Protein AF-A0A3N5JYS3-F1 (afdb_monomer)

Radius of gyration: 12.05 Å; Cα contacts (8 Å, |Δi|>4): 43; chains: 1; bounding box: 29×17×33 Å

Solvent-accessible surface area (backbone atoms only — not comparable to full-atom values): 3790 Å² total; per-residue (Å²): 100,76,55,28,39,72,67,33,62,67,53,35,49,55,54,46,60,76,45,44,72,56,48,34,52,52,35,20,65,74,67,74,36,68,84,59,12,63,59,54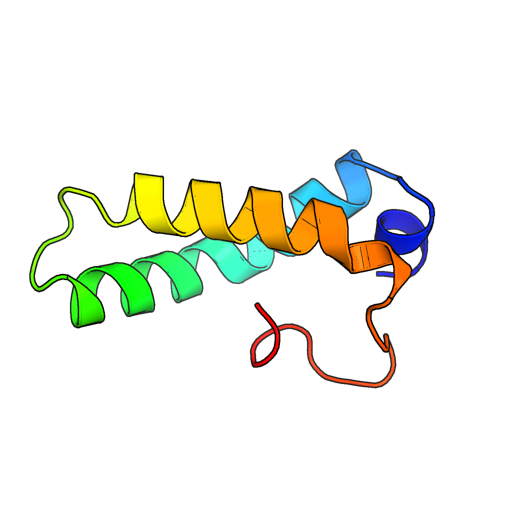,43,50,54,49,52,55,53,46,60,78,47,35,71,75,54,63,83,91,52,75,60,75,90,78,103

Foldseek 3Di:
DVCLLVVNPVVLVVVLVVCVVVQLVVLCVVVVHSVCSNVVSVVVSVVCSVCVNVDDPVDDVNVVD

Sequence (65 aa):
MRRAQGGDAEAYGELVARHRAVALRVATVVLGSPDGADDVVQHATERAWKSMDTFDTTRPFRPWF

Secondary structure (DSSP, 8-state):
-HHHHTT-HHHHHHHHHHHHHHHHHHHHHHHSSSTTHHHHHHHHHHHHHHHGGG--TTS-STTT-

pLDDT: mean 91.82, std 3.57, range [81.62, 96.56]

Nearest PDB structures (foldseek):
  5wuq-assembly1_A  TM=9.120E-01  e=2.720E-02  Bacillus subtilis subsp. subtilis str. 168
  5wur-assembly1_A  TM=9.059E-01  e=5.292E-02  Bacillus subtilis subsp. subtilis str. 168
  8z6g-assembly1_B  TM=9.028E-01  e=2.551E-01  Pseudomonas aeruginosa
  6kop-assembly1_F  TM=8.052E-01  e=1.230E+00  Mycobacterium tuberculosis H37Rv
  1h3l-asse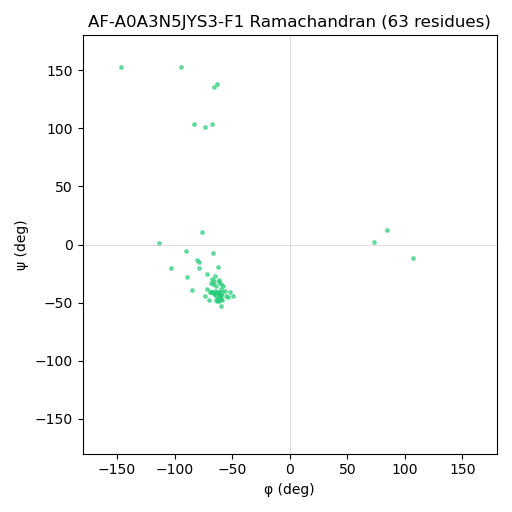mbly1_A  TM=8.429E-01  e=3.239E+00  Streptomyces coelicolor A3(2)

Mean predicted aligned error: 2.93 Å

Structure (mmCIF, N/CA/C/O backbone):
data_AF-A0A3N5JYS3-F1
#
_entry.id   AF-A0A3N5JYS3-F1
#
loop_
_atom_site.group_PDB
_atom_site.id
_atom_site.type_symbol
_atom_site.label_atom_id
_atom_site.label_alt_id
_atom_site.label_comp_id
_atom_site.label_asym_id
_atom_site.label_entity_id
_atom_site.label_seq_id
_atom_site.pdbx_PDB_ins_code
_atom_site.Cartn_x
_atom_site.Cartn_y
_atom_site.Cartn_z
_atom_site.occupancy
_atom_site.B_iso_or_equiv
_atom_site.auth_seq_id
_atom_site.auth_comp_id
_atom_site.auth_asym_id
_atom_site.auth_atom_id
_atom_site.pdbx_PDB_model_num
ATOM 1 N N . MET A 1 1 ? -5.845 -7.421 9.847 1.00 81.62 1 MET A N 1
ATOM 2 C CA . MET A 1 1 ? -6.650 -6.276 9.366 1.00 81.62 1 MET A CA 1
ATOM 3 C C . MET A 1 1 ? -7.214 -5.446 10.507 1.00 81.62 1 MET A C 1
ATOM 5 O O . MET A 1 1 ? -6.700 -4.361 10.677 1.00 81.62 1 MET A O 1
ATOM 9 N N . ARG A 1 2 ? -8.154 -5.930 11.339 1.00 85.44 2 ARG A N 1
ATOM 10 C CA . ARG A 1 2 ? -8.714 -5.125 12.456 1.00 85.44 2 ARG A CA 1
ATOM 11 C C . ARG A 1 2 ? -7.666 -4.487 13.384 1.00 85.44 2 ARG A C 1
ATOM 13 O O . ARG A 1 2 ? -7.809 -3.328 13.732 1.00 85.44 2 ARG A O 1
ATOM 20 N N . ARG A 1 3 ? -6.590 -5.209 13.727 1.00 88.06 3 ARG A N 1
ATOM 21 C CA . ARG A 1 3 ? -5.460 -4.644 14.494 1.00 88.06 3 ARG A CA 1
ATOM 22 C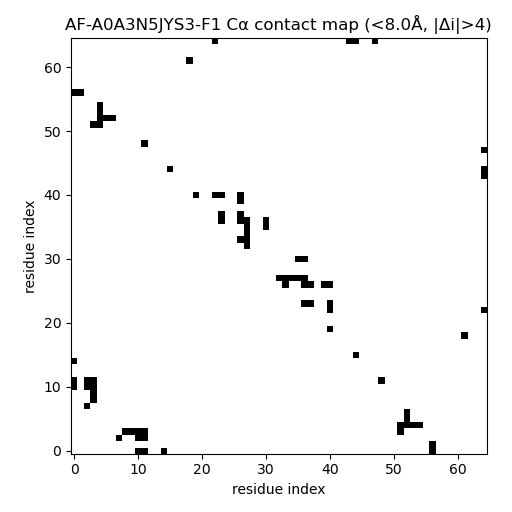 C . ARG A 1 3 ? -4.771 -3.492 13.754 1.00 88.06 3 ARG A C 1
ATOM 24 O O . ARG A 1 3 ? -4.635 -2.416 14.313 1.00 88.06 3 ARG A O 1
ATOM 31 N N . ALA A 1 4 ? -4.442 -3.693 12.477 1.00 88.62 4 ALA A N 1
ATOM 32 C CA . ALA A 1 4 ? -3.862 -2.657 11.622 1.00 88.62 4 ALA A CA 1
ATOM 33 C C . ALA A 1 4 ? -4.761 -1.409 11.504 1.00 88.62 4 ALA A C 1
ATOM 35 O O . ALA A 1 4 ? -4.250 -0.299 11.492 1.0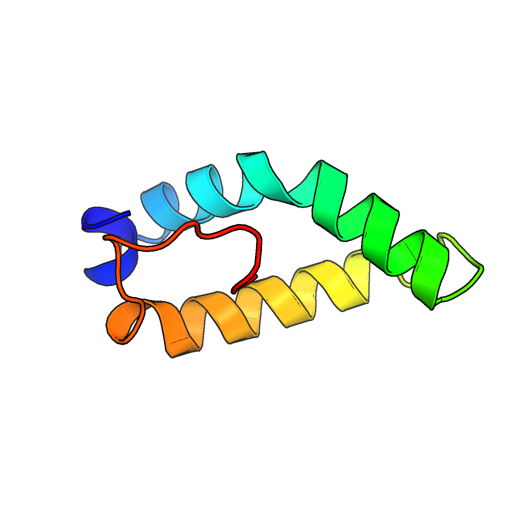0 88.62 4 ALA A O 1
ATOM 36 N N . GLN A 1 5 ? -6.090 -1.569 11.478 1.00 87.62 5 GLN A N 1
ATOM 37 C CA . GLN A 1 5 ? -7.019 -0.427 11.532 1.00 87.62 5 GLN A CA 1
ATOM 38 C C . GLN A 1 5 ? -7.010 0.295 12.877 1.00 87.62 5 GLN A C 1
ATOM 40 O O . GLN A 1 5 ? -7.199 1.501 12.9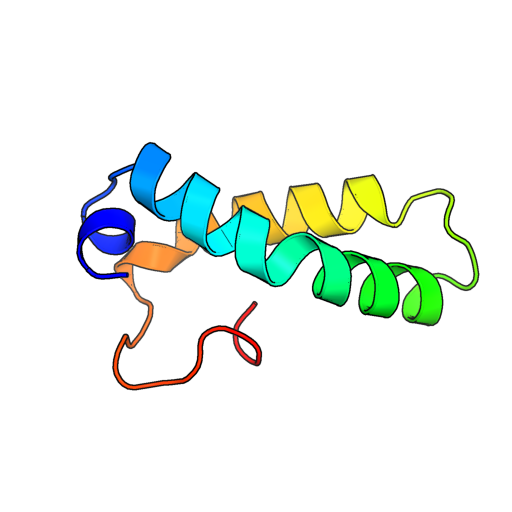31 1.00 87.62 5 GLN A O 1
ATOM 45 N N . GLY A 1 6 ? -6.790 -0.445 13.963 1.00 88.06 6 GLY A N 1
ATOM 46 C CA . GLY A 1 6 ? -6.639 0.102 15.308 1.00 88.06 6 GLY A CA 1
ATOM 47 C C . GLY A 1 6 ? -5.281 0.761 15.566 1.00 88.06 6 GLY A C 1
ATOM 48 O O . GLY A 1 6 ? -4.980 1.040 16.722 1.00 88.06 6 GLY A O 1
ATOM 49 N N . GLY A 1 7 ? -4.454 0.979 14.536 1.00 89.44 7 GLY A N 1
ATOM 50 C CA . GLY A 1 7 ? -3.146 1.624 14.670 1.00 89.44 7 GLY A CA 1
ATOM 51 C C . GLY A 1 7 ? -2.000 0.687 15.064 1.00 89.44 7 GLY A C 1
ATOM 52 O O . GLY A 1 7 ? -0.911 1.161 15.380 1.00 89.44 7 GLY A O 1
ATOM 53 N N . ASP A 1 8 ? -2.198 -0.632 15.012 1.00 95.00 8 ASP A N 1
ATOM 54 C CA . ASP A 1 8 ? -1.121 -1.607 15.215 1.00 95.00 8 ASP A CA 1
ATOM 55 C C . ASP A 1 8 ? -0.190 -1.646 13.987 1.00 95.00 8 ASP A C 1
ATOM 57 O O . ASP A 1 8 ? -0.511 -2.235 12.946 1.00 95.00 8 ASP A O 1
ATOM 61 N N . ALA A 1 9 ? 0.960 -0.980 14.113 1.00 92.50 9 ALA A N 1
ATOM 62 C CA . ALA A 1 9 ? 1.955 -0.857 13.053 1.00 92.50 9 ALA A CA 1
ATOM 63 C C . ALA A 1 9 ? 2.602 -2.201 12.675 1.00 92.50 9 ALA A C 1
ATOM 65 O O . ALA A 1 9 ? 2.929 -2.408 11.506 1.00 92.50 9 ALA A O 1
ATOM 66 N N . GLU A 1 10 ? 2.745 -3.133 13.621 1.00 95.50 10 GLU A N 1
ATOM 67 C CA . GLU A 1 10 ? 3.298 -4.465 13.354 1.00 95.50 10 GLU A CA 1
ATOM 68 C C . GLU A 1 10 ? 2.312 -5.282 12.512 1.00 95.50 10 GLU A C 1
ATOM 70 O O . GLU A 1 10 ? 2.659 -5.799 11.445 1.00 95.50 10 GLU A O 1
ATOM 75 N N . ALA A 1 11 ? 1.037 -5.289 12.911 1.00 93.62 11 ALA A N 1
ATOM 76 C CA . ALA A 1 11 ? -0.020 -5.951 12.152 1.00 93.62 11 ALA A CA 1
ATOM 77 C C . ALA A 1 11 ? -0.204 -5.360 10.741 1.00 93.62 11 ALA A C 1
ATOM 79 O O . ALA A 1 11 ? -0.621 -6.073 9.818 1.00 93.62 11 ALA A O 1
ATOM 80 N N . TYR A 1 12 ? 0.067 -4.064 10.560 1.00 94.31 12 TYR A N 1
ATOM 81 C CA . TYR A 1 12 ? 0.082 -3.428 9.244 1.00 94.31 12 TYR A CA 1
ATOM 82 C C . TYR A 1 12 ? 1.309 -3.816 8.422 1.00 94.31 12 TYR A C 1
ATOM 84 O O . TYR A 1 12 ? 1.164 -4.170 7.252 1.00 94.31 12 TYR A O 1
ATOM 92 N N . GLY A 1 13 ? 2.493 -3.825 9.037 1.00 93.88 13 GLY A N 1
ATOM 93 C CA . GLY A 1 13 ? 3.731 -4.266 8.403 1.00 93.88 13 GLY A CA 1
ATOM 94 C C . GLY A 1 13 ? 3.615 -5.684 7.847 1.00 93.88 13 GLY A C 1
ATOM 95 O O . GLY A 1 13 ? 3.949 -5.922 6.687 1.00 93.88 13 GLY A O 1
ATOM 96 N N . GLU A 1 14 ? 3.034 -6.613 8.611 1.00 94.69 14 GLU A N 1
ATOM 97 C CA . GLU A 1 14 ? 2.753 -7.966 8.122 1.00 94.69 14 GLU A CA 1
ATOM 98 C C . GLU A 1 14 ? 1.781 -7.988 6.936 1.00 94.69 14 GLU A C 1
ATOM 100 O O . GLU A 1 14 ? 1.944 -8.780 6.004 1.00 94.69 14 GLU A O 1
ATOM 105 N N . LEU A 1 15 ? 0.737 -7.154 6.974 1.00 92.19 15 LEU A N 1
ATOM 106 C CA . LEU A 1 15 ? -0.243 -7.070 5.896 1.00 92.19 15 LEU A CA 1
ATOM 107 C C . LEU A 1 15 ? 0.419 -6.561 4.614 1.00 92.19 15 LEU A C 1
ATOM 109 O O . LEU A 1 15 ? 0.247 -7.174 3.560 1.00 92.19 15 LEU A O 1
ATOM 113 N N . VAL A 1 16 ? 1.203 -5.488 4.709 1.00 93.56 16 VAL A N 1
ATOM 114 C CA . VAL A 1 16 ? 1.963 -4.921 3.593 1.00 93.56 16 VAL A CA 1
ATOM 115 C C . VAL A 1 16 ? 2.980 -5.923 3.062 1.00 93.56 16 VAL A C 1
ATOM 117 O O . VAL A 1 16 ? 3.030 -6.137 1.854 1.00 93.56 16 VAL A O 1
ATOM 120 N N . ALA A 1 17 ? 3.740 -6.601 3.927 1.00 93.88 17 ALA A N 1
ATOM 121 C CA . ALA A 1 17 ? 4.756 -7.570 3.515 1.00 93.88 17 ALA A CA 1
ATOM 122 C C . ALA A 1 17 ? 4.175 -8.680 2.621 1.00 93.88 17 ALA A C 1
ATOM 124 O O . ALA A 1 17 ? 4.770 -9.034 1.602 1.00 93.88 17 ALA A O 1
ATOM 125 N N . ARG A 1 18 ? 2.963 -9.163 2.932 1.00 93.75 18 ARG A N 1
ATOM 126 C CA . ARG A 1 18 ? 2.246 -10.165 2.116 1.00 93.75 18 ARG A CA 1
ATOM 127 C C . ARG A 1 18 ? 1.865 -9.653 0.720 1.00 93.75 18 ARG A C 1
ATOM 129 O O . ARG A 1 18 ? 1.726 -10.453 -0.202 1.00 93.75 18 ARG A O 1
ATOM 136 N N . HIS A 1 19 ? 1.690 -8.342 0.555 1.00 91.81 19 HIS A N 1
ATOM 137 C CA . HIS A 1 19 ? 1.245 -7.714 -0.694 1.00 91.81 19 HIS A CA 1
ATOM 138 C C . HIS A 1 19 ? 2.377 -7.032 -1.477 1.00 91.81 19 HIS A C 1
ATOM 140 O O . HIS A 1 19 ? 2.259 -6.867 -2.694 1.00 91.81 19 HIS A O 1
ATOM 146 N N . ARG A 1 20 ? 3.498 -6.713 -0.818 1.00 92.56 20 ARG A N 1
ATOM 147 C CA . ARG A 1 20 ? 4.631 -5.952 -1.365 1.00 92.56 20 ARG A CA 1
ATOM 148 C C . ARG A 1 20 ? 5.175 -6.546 -2.659 1.00 92.56 20 ARG A C 1
ATOM 150 O O . ARG A 1 20 ? 5.380 -5.819 -3.620 1.00 92.56 20 ARG A O 1
ATOM 157 N N . ALA A 1 21 ? 5.354 -7.866 -2.721 1.00 94.12 21 ALA A N 1
ATOM 158 C CA . ALA A 1 21 ? 5.896 -8.531 -3.910 1.00 94.12 21 ALA A CA 1
ATOM 159 C C . ALA A 1 21 ? 5.023 -8.335 -5.163 1.00 94.12 21 ALA A C 1
ATOM 161 O O . ALA A 1 21 ? 5.530 -8.288 -6.282 1.00 94.12 21 ALA A O 1
ATOM 162 N N . VAL A 1 22 ? 3.705 -8.228 -4.988 1.00 94.25 22 VAL A N 1
ATOM 163 C CA . VAL A 1 22 ? 2.777 -8.010 -6.104 1.00 94.25 22 VAL A CA 1
ATOM 164 C C . VAL A 1 22 ? 2.655 -6.535 -6.441 1.00 94.25 22 VAL A C 1
ATOM 166 O O . VAL A 1 22 ? 2.676 -6.208 -7.623 1.00 94.25 22 VAL A O 1
ATOM 169 N N . ALA A 1 23 ? 2.626 -5.658 -5.438 1.00 94.25 23 ALA A N 1
ATOM 170 C CA . ALA A 1 23 ? 2.672 -4.217 -5.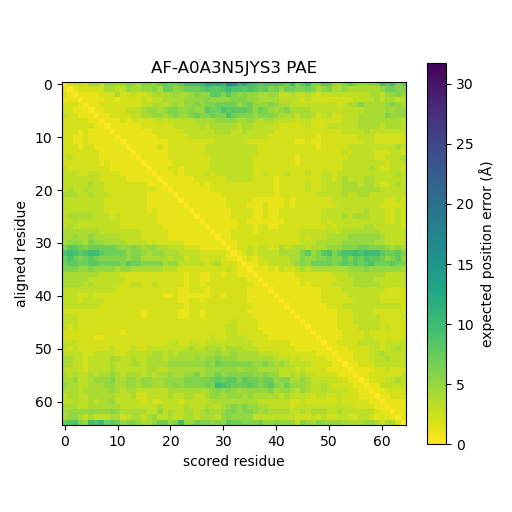662 1.00 94.25 23 ALA A CA 1
ATOM 171 C C . ALA A 1 23 ? 3.946 -3.801 -6.414 1.00 94.25 23 ALA A C 1
ATOM 173 O O . ALA A 1 23 ? 3.861 -3.034 -7.364 1.00 94.25 23 ALA A O 1
ATOM 174 N N . LEU A 1 24 ? 5.100 -4.393 -6.083 1.00 95.31 24 LEU A N 1
ATOM 175 C CA . LEU A 1 24 ? 6.351 -4.175 -6.813 1.00 95.31 24 LEU A CA 1
ATOM 176 C C . LEU A 1 24 ? 6.245 -4.583 -8.278 1.00 95.31 24 LEU A C 1
ATOM 178 O O . LEU A 1 24 ? 6.623 -3.808 -9.144 1.00 95.31 24 LEU A O 1
ATOM 182 N N . ARG A 1 25 ? 5.690 -5.766 -8.579 1.00 95.12 25 ARG A N 1
ATOM 183 C CA . ARG A 1 25 ? 5.496 -6.187 -9.978 1.00 95.12 25 ARG A CA 1
ATOM 184 C C . ARG A 1 25 ? 4.606 -5.218 -10.741 1.00 95.12 25 ARG A C 1
ATOM 186 O O . ARG A 1 25 ? 4.923 -4.888 -11.877 1.00 95.12 25 ARG A O 1
ATOM 193 N N . VAL A 1 26 ? 3.514 -4.769 -10.125 1.00 95.00 26 VAL A N 1
ATOM 194 C CA . VAL A 1 26 ? 2.615 -3.785 -10.738 1.00 95.00 26 VAL A CA 1
ATOM 195 C C . VAL A 1 26 ? 3.353 -2.467 -10.971 1.00 95.00 26 VAL A C 1
ATOM 197 O O . VAL A 1 26 ? 3.336 -1.966 -12.090 1.00 95.00 26 VAL A O 1
ATOM 200 N N . ALA A 1 27 ? 4.059 -1.947 -9.966 1.00 95.38 27 ALA A N 1
ATOM 201 C CA . ALA A 1 27 ? 4.822 -0.708 -10.074 1.00 95.38 27 ALA A CA 1
ATOM 202 C C . ALA A 1 27 ? 5.904 -0.792 -11.162 1.00 95.38 27 ALA A C 1
ATOM 204 O O . ALA A 1 27 ? 6.005 0.111 -11.982 1.00 95.38 27 ALA A O 1
ATOM 205 N N . THR A 1 28 ? 6.647 -1.899 -11.247 1.00 96.56 28 THR A N 1
ATOM 206 C CA . THR A 1 28 ? 7.640 -2.127 -12.308 1.00 96.56 28 THR A CA 1
ATOM 207 C C . THR A 1 28 ? 7.007 -2.139 -13.700 1.00 96.56 28 THR A C 1
ATOM 209 O O . THR A 1 28 ? 7.560 -1.551 -14.625 1.00 96.56 28 THR A O 1
ATOM 212 N N . VAL A 1 29 ? 5.842 -2.777 -13.868 1.00 96.38 29 VAL A N 1
ATOM 213 C CA . VAL A 1 29 ? 5.121 -2.783 -15.155 1.00 96.38 29 VAL A CA 1
ATOM 214 C C . VAL A 1 29 ? 4.641 -1.380 -15.525 1.00 96.38 29 VAL A C 1
ATOM 216 O O . VAL A 1 29 ? 4.756 -0.988 -16.681 1.00 96.38 29 VAL A O 1
ATOM 219 N N . VAL A 1 30 ? 4.129 -0.619 -14.556 1.00 94.75 30 VAL A N 1
ATOM 220 C CA . VAL A 1 30 ? 3.626 0.746 -14.772 1.00 94.75 30 VAL A CA 1
ATOM 221 C C . VAL A 1 30 ? 4.756 1.727 -15.089 1.00 94.75 30 VAL A C 1
ATOM 223 O O . VA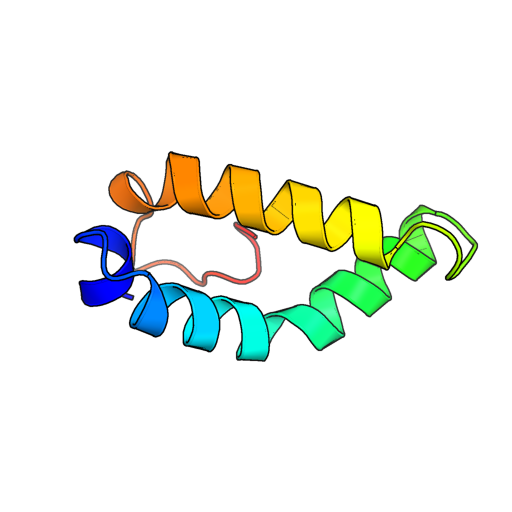L A 1 30 ? 4.597 2.567 -15.969 1.00 94.75 30 VAL A O 1
ATOM 226 N N . LEU A 1 31 ? 5.892 1.624 -14.397 1.00 94.69 31 LEU A N 1
ATOM 227 C CA . LEU A 1 31 ? 7.048 2.503 -14.598 1.00 94.69 31 LEU A CA 1
ATOM 228 C C . LEU A 1 31 ? 7.885 2.123 -15.826 1.00 94.69 31 LEU A C 1
ATOM 230 O O . LEU A 1 31 ? 8.649 2.944 -16.323 1.00 94.69 31 LEU A O 1
ATOM 234 N N . GLY A 1 32 ? 7.774 0.883 -16.309 1.00 94.19 32 GLY A N 1
ATOM 235 C CA . GLY A 1 32 ? 8.621 0.358 -17.384 1.00 94.19 32 GLY A CA 1
ATOM 236 C C . GLY A 1 32 ? 10.061 0.054 -16.949 1.00 94.19 32 GLY A C 1
ATOM 237 O O . GLY A 1 32 ? 10.863 -0.392 -17.768 1.00 94.19 32 GLY A O 1
ATOM 238 N N . SER A 1 33 ? 10.390 0.251 -15.671 1.00 89.56 33 SER A N 1
ATOM 239 C CA . SER A 1 33 ? 11.680 -0.072 -15.065 1.00 89.56 33 SER A CA 1
ATOM 240 C C . SER A 1 33 ? 11.505 -0.518 -13.604 1.00 89.56 33 SER A C 1
ATOM 242 O O . SER A 1 33 ? 10.539 -0.140 -12.934 1.00 89.56 33 SER A O 1
ATOM 244 N N . PRO A 1 34 ? 12.425 -1.346 -13.077 1.00 88.56 34 PRO A N 1
ATOM 245 C CA . PRO A 1 34 ? 12.477 -1.644 -11.645 1.00 88.56 34 PRO A CA 1
ATOM 246 C C . PRO A 1 34 ? 12.988 -0.447 -10.827 1.00 88.56 34 PRO A C 1
ATOM 248 O O . PRO A 1 34 ? 12.641 -0.316 -9.652 1.00 88.56 34 PRO A O 1
ATOM 251 N N . ASP A 1 35 ? 13.768 0.436 -11.456 1.00 89.62 35 ASP A N 1
ATOM 252 C CA . ASP A 1 35 ? 14.331 1.639 -10.848 1.00 89.62 35 ASP A CA 1
ATOM 253 C C . ASP A 1 35 ? 13.199 2.624 -10.521 1.00 89.62 35 ASP A C 1
ATOM 255 O O . ASP A 1 35 ? 12.633 3.257 -11.409 1.00 89.62 35 ASP A O 1
ATOM 259 N N . GLY A 1 36 ? 12.834 2.708 -9.239 1.00 91.19 36 GLY A N 1
ATOM 260 C CA . GLY A 1 36 ? 11.740 3.548 -8.730 1.00 91.19 36 GLY A CA 1
ATOM 261 C C . GLY A 1 36 ? 10.484 2.779 -8.307 1.00 91.19 36 GLY A C 1
ATOM 262 O O . GLY A 1 36 ? 9.632 3.335 -7.619 1.00 91.19 36 GLY A O 1
ATOM 263 N N . ALA A 1 37 ? 10.376 1.486 -8.630 1.00 94.44 37 ALA A N 1
ATOM 264 C CA . ALA A 1 37 ? 9.228 0.679 -8.210 1.00 94.44 37 ALA A CA 1
ATOM 265 C C . ALA A 1 37 ? 9.145 0.542 -6.681 1.00 94.44 37 ALA A C 1
ATOM 267 O O . ALA A 1 37 ? 8.051 0.545 -6.119 1.00 94.44 37 ALA A O 1
ATOM 268 N N . ASP A 1 38 ? 10.294 0.449 -6.007 1.00 93.94 38 ASP A N 1
ATOM 269 C CA . ASP A 1 38 ? 10.357 0.341 -4.547 1.00 93.94 38 ASP A CA 1
ATOM 270 C C . ASP A 1 38 ? 9.858 1.615 -3.850 1.00 93.94 38 ASP A C 1
ATOM 272 O O . ASP A 1 38 ? 9.045 1.524 -2.933 1.00 93.94 38 ASP A O 1
ATOM 276 N N . ASP A 1 39 ? 10.252 2.784 -4.363 1.00 94.94 39 ASP A N 1
ATOM 277 C CA . ASP A 1 39 ? 9.838 4.103 -3.869 1.00 94.94 39 ASP A CA 1
ATOM 278 C C . ASP A 1 39 ? 8.328 4.327 -4.046 1.00 94.94 39 ASP A C 1
ATOM 280 O O . ASP A 1 39 ? 7.616 4.702 -3.112 1.00 94.94 39 ASP A O 1
ATOM 284 N N . VAL A 1 40 ? 7.791 3.970 -5.218 1.00 95.50 40 VAL A N 1
ATOM 285 C CA . VAL A 1 40 ? 6.343 4.026 -5.471 1.00 95.50 40 VAL A CA 1
ATOM 286 C C . VAL A 1 40 ? 5.575 3.119 -4.512 1.00 95.50 40 VAL A C 1
ATOM 288 O O . VAL A 1 40 ? 4.562 3.535 -3.945 1.00 95.50 40 VAL A O 1
ATOM 291 N N . VAL A 1 41 ? 6.047 1.887 -4.301 1.00 95.50 41 VAL A N 1
ATOM 292 C CA . VAL A 1 41 ? 5.411 0.961 -3.355 1.00 95.50 41 VAL A CA 1
ATOM 293 C C . VAL A 1 41 ? 5.515 1.488 -1.928 1.00 95.50 41 VAL A C 1
ATOM 295 O O . VAL A 1 41 ? 4.535 1.413 -1.191 1.00 95.50 41 VAL A O 1
ATOM 298 N N . GLN A 1 42 ? 6.649 2.064 -1.535 1.00 94.19 42 GLN A N 1
ATOM 299 C CA . GLN A 1 42 ? 6.814 2.677 -0.221 1.00 94.19 42 GLN A CA 1
ATOM 300 C C . GLN A 1 42 ? 5.797 3.806 -0.012 1.00 94.19 42 GLN A C 1
ATOM 302 O O . GLN A 1 42 ? 5.002 3.748 0.930 1.00 94.19 42 GLN A O 1
ATOM 307 N N . HIS A 1 43 ? 5.713 4.761 -0.935 1.00 95.75 43 HIS A N 1
ATOM 308 C CA . HIS A 1 43 ? 4.729 5.838 -0.866 1.00 95.75 43 HIS A CA 1
ATOM 309 C C . HIS A 1 43 ? 3.278 5.335 -0.870 1.00 95.75 43 HIS A C 1
ATOM 311 O O . HIS A 1 43 ? 2.436 5.863 -0.136 1.00 95.75 43 HIS A O 1
ATOM 317 N N . ALA A 1 44 ? 2.964 4.289 -1.640 1.00 94.88 44 ALA A N 1
ATOM 318 C CA . ALA A 1 44 ? 1.647 3.655 -1.605 1.00 94.88 44 ALA A CA 1
ATOM 319 C C . ALA A 1 44 ? 1.341 3.071 -0.215 1.00 94.88 44 ALA A C 1
ATOM 321 O O . ALA A 1 44 ? 0.255 3.291 0.321 1.00 94.88 44 ALA A O 1
ATOM 322 N N . THR A 1 45 ? 2.314 2.409 0.422 1.00 94.81 45 THR A N 1
ATOM 323 C CA . THR A 1 45 ? 2.154 1.868 1.782 1.00 94.81 45 THR A CA 1
ATOM 324 C C . THR A 1 45 ? 1.998 2.948 2.845 1.00 94.81 45 THR A C 1
ATOM 326 O O . THR A 1 45 ? 1.228 2.767 3.784 1.00 94.81 45 THR A O 1
ATOM 329 N N . GLU A 1 46 ? 2.639 4.103 2.700 1.00 95.31 46 GLU A N 1
ATOM 330 C CA . GLU A 1 46 ? 2.437 5.232 3.613 1.00 95.31 46 GLU A CA 1
ATOM 331 C C . GLU A 1 46 ? 1.029 5.822 3.483 1.00 95.31 46 GLU A C 1
ATOM 333 O O . GLU A 1 46 ? 0.382 6.152 4.480 1.00 95.31 46 GLU A O 1
ATOM 338 N N . ARG A 1 47 ? 0.525 5.946 2.250 1.00 94.62 47 ARG A N 1
ATOM 339 C CA . ARG A 1 47 ? -0.833 6.448 1.984 1.00 94.62 47 ARG A CA 1
ATOM 340 C C . ARG A 1 47 ? -1.904 5.474 2.457 1.00 94.62 47 ARG A C 1
ATOM 342 O O . ARG A 1 47 ? -2.899 5.906 3.041 1.00 94.62 47 ARG A O 1
ATOM 349 N N . ALA A 1 48 ? -1.681 4.181 2.243 1.00 93.75 48 ALA A N 1
ATOM 350 C CA . ALA A 1 48 ? -2.552 3.130 2.739 1.00 93.75 48 ALA A CA 1
ATOM 351 C C . ALA A 1 48 ? -2.587 3.122 4.274 1.00 93.75 48 ALA A C 1
ATOM 353 O O . ALA A 1 48 ? -3.672 3.061 4.838 1.00 93.75 48 ALA A O 1
ATOM 354 N N . TRP A 1 49 ? -1.454 3.315 4.962 1.00 93.81 49 TRP A N 1
ATOM 355 C CA . TRP A 1 49 ? -1.434 3.432 6.426 1.00 93.81 49 TRP A CA 1
ATOM 356 C C . TRP A 1 49 ? -2.308 4.588 6.919 1.00 93.81 49 TRP A C 1
ATOM 358 O O . TRP A 1 49 ? -3.160 4.399 7.783 1.00 93.81 49 TRP A O 1
ATOM 368 N N . LYS A 1 50 ? -2.159 5.767 6.301 1.00 93.25 50 LYS A N 1
ATOM 369 C CA . LYS A 1 50 ? -2.936 6.975 6.628 1.00 93.25 50 LYS A CA 1
ATOM 370 C C . LYS A 1 50 ? -4.443 6.837 6.389 1.00 93.25 50 LYS A C 1
ATOM 372 O O . LYS A 1 50 ? -5.188 7.650 6.915 1.00 93.25 50 LYS A O 1
ATOM 377 N N . SER A 1 51 ? -4.864 5.866 5.580 1.00 92.06 51 SER A N 1
ATOM 378 C CA . SER A 1 51 ? -6.271 5.650 5.209 1.00 92.06 51 SER A CA 1
ATOM 379 C C . SER A 1 51 ? -6.837 4.336 5.771 1.00 92.06 51 SER A C 1
ATOM 381 O O . SER A 1 51 ? -7.980 3.978 5.483 1.00 92.06 51 SER A O 1
ATOM 383 N N . MET A 1 52 ? -6.031 3.578 6.524 1.00 90.69 52 MET A N 1
ATOM 384 C CA . MET A 1 52 ? -6.339 2.212 6.964 1.00 90.69 52 MET A CA 1
ATOM 385 C C . MET A 1 52 ? -7.500 2.159 7.967 1.00 90.69 52 MET A C 1
ATOM 387 O O . MET A 1 52 ? -8.247 1.178 8.018 1.00 90.69 52 MET A O 1
ATOM 391 N N . ASP A 1 53 ? -7.666 3.219 8.750 1.00 89.06 53 ASP A N 1
ATOM 392 C CA . ASP A 1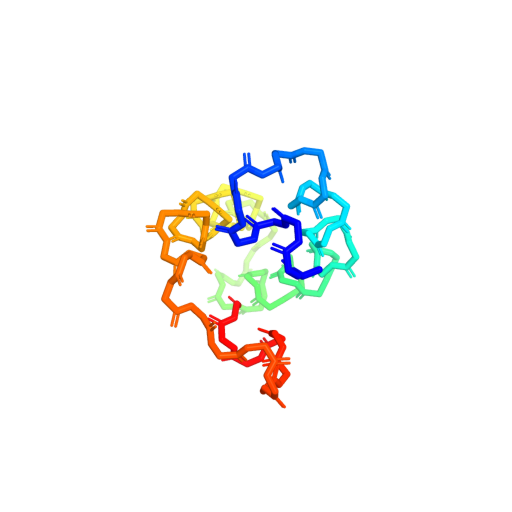 53 ? -8.767 3.430 9.691 1.00 89.06 53 ASP A CA 1
ATOM 393 C C . ASP A 1 53 ? -10.137 3.440 8.992 1.00 89.06 53 ASP A C 1
ATOM 395 O O . ASP A 1 53 ? -11.113 2.921 9.532 1.00 89.06 53 ASP A O 1
ATOM 399 N N . THR A 1 54 ? -10.196 3.944 7.756 1.00 88.62 54 THR A N 1
ATOM 400 C CA . THR A 1 54 ? -11.423 4.003 6.940 1.00 88.62 54 THR A CA 1
ATOM 401 C C . THR A 1 54 ? -11.657 2.773 6.059 1.00 88.62 54 THR A C 1
ATOM 403 O O . THR A 1 54 ? -12.700 2.660 5.411 1.00 88.62 54 THR A O 1
ATOM 406 N N . PHE A 1 55 ? -10.707 1.836 6.010 1.00 89.19 55 PHE A N 1
ATOM 407 C CA . PHE A 1 55 ? -10.800 0.670 5.138 1.00 89.19 55 PHE A CA 1
ATOM 408 C C . PHE A 1 55 ? -11.952 -0.272 5.541 1.00 89.19 55 PHE A C 1
ATOM 410 O O . PHE A 1 55 ? -12.140 -0.630 6.701 1.00 89.19 55 PHE A O 1
ATOM 417 N N . ASP A 1 56 ? -12.720 -0.753 4.570 1.00 88.31 56 ASP A N 1
ATOM 418 C CA . ASP A 1 56 ? -13.741 -1.771 4.818 1.00 88.31 56 ASP A CA 1
ATOM 419 C C . ASP A 1 56 ? -13.100 -3.168 4.825 1.00 88.31 56 ASP A C 1
ATOM 421 O O . ASP A 1 56 ? -12.805 -3.737 3.776 1.00 88.31 56 ASP A O 1
ATOM 425 N N . THR A 1 57 ? -12.910 -3.753 6.013 1.00 85.75 57 THR A N 1
ATOM 426 C CA . THR A 1 57 ? -12.280 -5.085 6.164 1.00 85.75 57 THR A CA 1
ATOM 427 C C . THR A 1 57 ? -13.083 -6.252 5.605 1.00 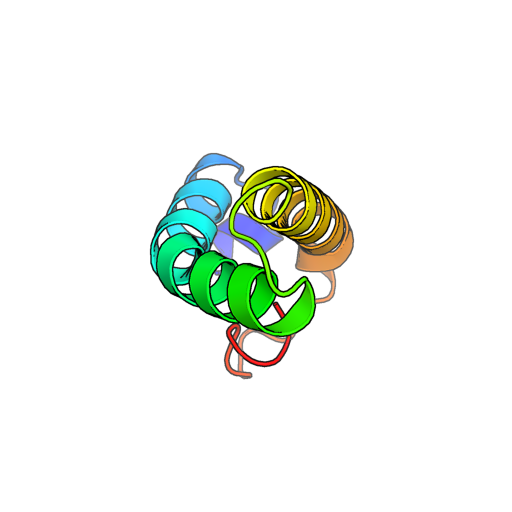85.75 57 THR A C 1
ATOM 429 O O . THR A 1 57 ? -12.565 -7.369 5.562 1.00 85.75 57 THR A O 1
ATOM 432 N N . THR A 1 58 ? -14.325 -6.024 5.176 1.00 89.44 58 THR A N 1
ATOM 433 C CA . THR A 1 58 ? -15.099 -7.033 4.446 1.00 89.44 58 THR A CA 1
ATOM 434 C C . THR A 1 58 ? -14.692 -7.117 2.973 1.00 89.44 58 THR A C 1
ATOM 436 O O . THR A 1 58 ? -14.993 -8.107 2.305 1.00 89.44 58 THR A O 1
ATOM 439 N N . ARG A 1 59 ? -13.962 -6.113 2.467 1.00 88.62 59 ARG A N 1
ATOM 440 C CA . ARG A 1 59 ? -13.461 -6.056 1.092 1.00 88.62 59 ARG A CA 1
ATOM 441 C C . ARG A 1 59 ? -12.030 -6.587 0.994 1.00 88.62 59 ARG A C 1
ATOM 443 O O . ARG A 1 59 ? -11.256 -6.511 1.950 1.00 88.62 59 ARG A O 1
ATOM 450 N N . PRO A 1 60 ? -11.635 -7.120 -0.175 1.00 87.56 60 PRO A N 1
ATOM 451 C CA . PRO A 1 60 ? -10.251 -7.507 -0.408 1.00 87.56 60 PRO A CA 1
ATOM 452 C C . PRO A 1 60 ? -9.328 -6.281 -0.355 1.00 87.56 60 PRO A C 1
ATOM 454 O O . PRO A 1 60 ? -9.632 -5.236 -0.921 1.00 87.56 60 PRO A O 1
ATOM 457 N N . PHE A 1 61 ? -8.168 -6.439 0.285 1.00 86.62 61 PHE A N 1
ATOM 458 C CA . PHE A 1 61 ? -7.163 -5.376 0.421 1.00 86.62 61 PHE A CA 1
ATOM 459 C C . PHE A 1 61 ? -6.435 -5.076 -0.893 1.00 86.62 61 PHE A C 1
ATOM 461 O O . PHE A 1 61 ? -6.210 -3.923 -1.221 1.00 86.62 61 PHE A O 1
ATOM 468 N N . ARG A 1 62 ? -6.134 -6.111 -1.688 1.00 85.44 62 ARG A N 1
ATOM 469 C CA . ARG A 1 62 ? -5.402 -6.002 -2.963 1.00 85.44 62 ARG A CA 1
ATOM 470 C C . ARG A 1 62 ? -5.892 -4.946 -3.965 1.00 85.44 62 ARG A C 1
ATOM 472 O O . ARG A 1 62 ? -5.044 -4.359 -4.600 1.00 85.44 62 ARG A O 1
ATOM 479 N N . PRO A 1 63 ? -7.196 -4.782 -4.237 1.00 87.25 63 PRO A N 1
ATOM 480 C CA . PRO A 1 63 ? -7.658 -3.755 -5.176 1.00 87.25 63 PRO A CA 1
ATOM 481 C C . PRO A 1 63 ? -7.740 -2.357 -4.555 1.00 87.25 63 PRO A C 1
ATOM 483 O O . PRO A 1 63 ? -7.924 -1.385 -5.279 1.00 87.25 63 PRO A O 1
ATOM 486 N N . TRP A 1 64 ? -7.669 -2.258 -3.228 1.00 86.38 64 TRP A N 1
ATOM 487 C CA . TRP A 1 64 ? -7.629 -0.986 -2.511 1.00 86.38 64 TRP A CA 1
ATOM 488 C C . TRP A 1 64 ? -6.194 -0.468 -2.322 1.00 86.38 64 TRP A C 1
ATOM 490 O O . TRP A 1 64 ? -5.993 0.741 -2.241 1.00 86.38 64 TRP A O 1
ATOM 500 N N . PHE A 1 65 ? -5.230 -1.389 -2.261 1.00 83.38 65 PHE A N 1
ATOM 501 C CA . PHE A 1 65 ? -3.797 -1.163 -2.089 1.00 83.38 65 PHE A CA 1
ATOM 502 C C . PHE A 1 65 ? -3.039 -1.261 -3.416 1.00 83.38 65 PHE A C 1
ATOM 504 O O . PHE A 1 65 ? -2.326 -0.294 -3.754 1.00 83.38 65 PHE A O 1
#